Protein AF-A0A429FYH5-F1 (afdb_monomer_lite)

pLDDT: mean 71.78, std 7.68, range [44.19, 84.88]

Radius of gyration: 27.37 Å; chains: 1; bounding box: 77×32×62 Å

Structure (mmCIF, N/CA/C/O backbone):
data_AF-A0A429FYH5-F1
#
_entry.id   AF-A0A429FYH5-F1
#
loop_
_atom_site.group_PDB
_atom_site.id
_atom_site.type_symbol
_atom_site.label_atom_id
_atom_site.label_alt_id
_atom_site.label_comp_id
_atom_site.label_asym_id
_atom_site.label_entity_id
_atom_site.label_seq_id
_atom_site.pdbx_PDB_ins_code
_atom_site.Cartn_x
_atom_site.Cartn_y
_atom_site.Cartn_z
_atom_site.occupancy
_atom_site.B_iso_or_equiv
_atom_site.auth_seq_id
_atom_site.auth_comp_id
_atom_site.auth_asym_id
_atom_site.auth_atom_id
_atom_site.pdbx_PDB_model_num
ATOM 1 N N . MET A 1 1 ? 25.237 17.404 -12.502 1.00 60.22 1 MET A N 1
ATOM 2 C CA . MET A 1 1 ? 25.295 16.798 -13.851 1.00 60.22 1 MET A CA 1
ATOM 3 C C . MET A 1 1 ? 24.235 15.715 -14.026 1.00 60.22 1 MET A C 1
ATOM 5 O O . MET A 1 1 ? 23.402 15.872 -14.902 1.00 60.22 1 MET A O 1
ATOM 9 N N . ALA A 1 2 ? 24.195 14.689 -13.166 1.00 62.84 2 ALA A N 1
ATOM 10 C CA . ALA A 1 2 ? 23.135 13.671 -13.170 1.00 62.84 2 ALA A CA 1
ATOM 11 C C . ALA A 1 2 ? 21.724 14.276 -13.028 1.00 62.84 2 ALA A C 1
ATOM 13 O O . ALA A 1 2 ? 20.908 14.186 -13.938 1.00 62.84 2 ALA A O 1
ATOM 14 N N . ARG A 1 3 ? 21.507 15.029 -11.942 1.00 63.91 3 ARG A N 1
ATOM 15 C CA . ARG A 1 3 ? 20.245 15.723 -11.637 1.00 63.91 3 ARG A CA 1
ATOM 16 C C . ARG A 1 3 ? 19.753 16.654 -12.756 1.00 63.91 3 ARG A C 1
ATOM 18 O O . ARG A 1 3 ? 18.582 16.655 -13.098 1.00 63.91 3 ARG A O 1
ATOM 25 N N . SER A 1 4 ? 20.668 17.388 -13.390 1.00 73.00 4 SER A N 1
ATOM 26 C CA . SER A 1 4 ? 20.359 18.315 -14.490 1.00 73.00 4 SER A CA 1
ATOM 27 C C . SER A 1 4 ? 20.004 17.635 -15.819 1.00 73.00 4 SER A C 1
ATOM 29 O O . SER A 1 4 ? 19.518 18.311 -16.724 1.00 73.00 4 SER A O 1
ATOM 31 N N . ILE A 1 5 ? 20.315 16.342 -15.963 1.00 67.31 5 ILE A N 1
ATOM 32 C CA . ILE A 1 5 ? 19.931 15.516 -17.116 1.00 67.31 5 ILE A CA 1
ATOM 33 C C . ILE A 1 5 ? 18.565 14.881 -16.837 1.00 67.31 5 ILE A C 1
ATOM 35 O O . ILE A 1 5 ? 17.675 14.962 -17.674 1.00 67.31 5 ILE A O 1
ATOM 39 N N . THR A 1 6 ? 18.367 14.337 -15.634 1.00 60.84 6 THR A N 1
ATOM 40 C CA . THR A 1 6 ? 17.122 13.661 -15.244 1.00 60.84 6 THR A CA 1
ATOM 41 C C . THR A 1 6 ? 15.940 14.615 -15.031 1.00 60.84 6 THR A C 1
ATOM 43 O O . THR A 1 6 ? 14.817 14.231 -15.310 1.00 60.84 6 THR A O 1
ATOM 46 N N . GLU A 1 7 ? 16.154 15.862 -14.587 1.00 74.69 7 GLU A N 1
ATOM 47 C CA . GLU A 1 7 ? 15.071 16.850 -14.369 1.00 74.69 7 GLU A CA 1
ATOM 48 C C . GLU A 1 7 ? 14.484 17.444 -15.664 1.00 74.69 7 GLU A C 1
ATOM 50 O O . GLU A 1 7 ? 13.434 18.080 -15.628 1.00 74.69 7 GLU A O 1
ATOM 55 N N . LYS A 1 8 ? 15.162 17.284 -16.808 1.00 75.75 8 LYS A N 1
ATOM 56 C CA . LYS A 1 8 ? 14.713 17.832 -18.103 1.00 75.75 8 LYS A CA 1
ATOM 57 C C . LYS A 1 8 ? 13.866 16.862 -18.919 1.00 75.75 8 LYS A C 1
ATOM 59 O O . LYS A 1 8 ? 13.333 17.266 -19.949 1.00 75.75 8 LYS A O 1
ATOM 64 N N . LEU A 1 9 ? 13.804 15.610 -18.488 1.00 67.62 9 LEU A N 1
ATOM 65 C CA . LEU A 1 9 ? 13.146 14.522 -19.192 1.00 67.62 9 LEU A CA 1
ATOM 66 C C . LEU A 1 9 ? 11.888 14.130 -18.429 1.00 67.62 9 LEU A C 1
ATOM 68 O O . LEU A 1 9 ? 11.844 14.197 -17.197 1.00 67.62 9 LEU A O 1
ATOM 72 N N . LEU A 1 10 ? 10.848 13.756 -19.167 1.00 74.31 10 LEU A N 1
ATOM 73 C CA . LEU A 1 10 ? 9.615 13.284 -18.552 1.00 74.31 10 LEU A CA 1
ATOM 74 C C . LEU A 1 10 ? 9.883 11.955 -17.826 1.00 74.31 10 LEU A C 1
ATOM 76 O O . LEU A 1 10 ? 10.758 11.191 -18.240 1.00 74.31 10 LEU A O 1
ATOM 80 N N . PRO A 1 11 ? 9.102 11.610 -16.785 1.00 65.88 11 PRO A N 1
ATOM 81 C CA . PRO A 1 11 ? 9.220 10.316 -16.110 1.00 65.88 11 PRO A CA 1
ATOM 82 C C . PRO A 1 11 ? 9.064 9.109 -17.044 1.00 65.88 11 PRO A C 1
ATOM 84 O O . PRO A 1 11 ? 9.437 8.003 -16.683 1.00 65.88 11 PRO A O 1
ATOM 87 N N . GLU A 1 12 ? 8.505 9.302 -18.237 1.00 68.81 12 GLU A N 1
ATOM 88 C CA . GLU A 1 12 ? 8.323 8.268 -19.258 1.00 68.81 12 GLU A CA 1
ATOM 89 C C . GLU A 1 12 ? 9.596 8.028 -20.097 1.00 68.81 12 GLU A C 1
ATOM 91 O O . GLU A 1 12 ? 9.740 6.985 -20.732 1.00 68.81 12 GLU A O 1
ATOM 96 N N . GLU A 1 13 ? 10.563 8.947 -20.048 1.00 73.88 13 GLU A N 1
ATOM 97 C CA . GLU A 1 13 ? 11.793 8.955 -20.851 1.00 73.88 13 GLU A CA 1
ATOM 98 C C . GLU A 1 13 ? 13.002 8.410 -20.066 1.00 73.88 13 GLU A C 1
ATOM 100 O O . GLU A 1 13 ? 14.152 8.727 -20.368 1.00 73.88 13 GLU A O 1
ATOM 105 N N . VAL A 1 14 ? 12.767 7.560 -19.053 1.00 73.50 14 VAL A N 1
ATOM 106 C CA . VAL A 1 14 ? 13.815 7.025 -18.153 1.00 73.50 14 VAL A CA 1
ATOM 107 C C . VAL A 1 14 ? 14.971 6.397 -18.921 1.00 73.50 14 VAL A C 1
ATOM 109 O O . VAL A 1 14 ? 16.127 6.644 -18.600 1.00 73.50 14 VAL A O 1
ATOM 112 N N . PHE A 1 15 ? 14.681 5.630 -19.971 1.00 70.38 15 PHE A N 1
ATOM 113 C CA . PHE A 1 15 ? 15.717 4.997 -20.786 1.00 70.38 15 PHE A CA 1
ATOM 114 C C . PHE A 1 15 ? 16.587 6.024 -21.525 1.00 70.38 15 PHE A C 1
ATOM 116 O O . PHE A 1 15 ? 17.793 5.837 -21.681 1.00 70.38 15 PHE A O 1
ATOM 123 N N . GLU A 1 16 ? 15.999 7.138 -21.959 1.00 73.62 16 GLU A N 1
ATOM 124 C CA . GLU A 1 16 ? 16.740 8.232 -22.578 1.00 73.62 16 GLU A CA 1
ATOM 125 C C . GLU A 1 16 ? 17.558 9.004 -21.536 1.00 73.62 16 GLU A C 1
ATOM 127 O O . GLU A 1 16 ? 18.720 9.334 -21.790 1.00 73.62 16 GLU A O 1
ATOM 132 N N . ALA A 1 17 ? 17.009 9.200 -20.334 1.00 74.12 17 ALA A N 1
ATOM 133 C CA . ALA A 1 17 ? 17.724 9.784 -19.206 1.00 74.12 17 ALA A CA 1
ATOM 134 C C . ALA A 1 17 ? 18.934 8.929 -18.810 1.00 74.12 17 ALA A C 1
ATOM 136 O O . ALA A 1 17 ? 20.041 9.454 -18.694 1.00 74.12 17 ALA A O 1
ATOM 137 N N . GLU A 1 18 ? 18.753 7.612 -18.687 1.00 73.94 18 GLU A N 1
ATOM 138 C CA . GLU A 1 18 ? 19.819 6.645 -18.425 1.00 73.94 18 GLU A CA 1
ATOM 139 C C . GLU A 1 18 ? 20.880 6.687 -19.522 1.00 73.94 18 GLU A C 1
ATOM 141 O O . GLU A 1 18 ? 22.058 6.829 -19.215 1.00 73.94 18 GLU A O 1
ATOM 146 N N . GLN A 1 19 ? 20.502 6.673 -20.803 1.00 76.25 19 GLN A N 1
ATOM 147 C CA . GLN A 1 19 ? 21.478 6.765 -21.890 1.00 76.25 19 GLN A CA 1
ATOM 148 C C . GLN A 1 19 ? 22.258 8.079 -21.891 1.00 76.25 19 GLN A C 1
ATOM 150 O O . GLN A 1 19 ? 23.461 8.079 -22.161 1.00 76.25 19 GLN A O 1
ATOM 155 N N . GLN A 1 20 ? 21.600 9.208 -21.626 1.00 77.00 20 GLN A N 1
ATOM 156 C CA . GLN A 1 20 ? 22.275 10.500 -21.533 1.00 77.00 20 GLN A CA 1
ATOM 157 C C . GLN A 1 20 ? 23.218 10.547 -20.327 1.00 77.00 20 GLN A C 1
ATOM 159 O O . GLN A 1 20 ? 24.315 11.096 -20.438 1.00 77.00 20 GLN A O 1
ATOM 164 N N . LEU A 1 21 ? 22.843 9.921 -19.211 1.00 75.62 21 LEU A N 1
ATOM 165 C CA . LEU A 1 21 ? 23.643 9.832 -17.993 1.00 75.62 21 LEU A CA 1
ATOM 166 C C . LEU A 1 21 ? 24.844 8.892 -18.158 1.00 75.62 21 LEU A C 1
ATOM 168 O O . LEU A 1 21 ? 25.973 9.281 -17.870 1.00 75.62 21 LEU A O 1
ATOM 172 N N . THR A 1 22 ? 24.629 7.690 -18.696 1.00 77.06 22 THR A N 1
ATOM 173 C CA . THR A 1 22 ? 25.678 6.730 -19.057 1.00 77.06 22 THR A CA 1
ATOM 174 C C . THR A 1 22 ? 26.630 7.342 -20.063 1.00 77.06 22 THR A C 1
ATOM 176 O O . THR A 1 22 ? 27.841 7.243 -19.893 1.00 77.06 22 THR A O 1
ATOM 179 N N . MET A 1 23 ? 26.108 8.040 -21.077 1.00 77.88 23 MET A N 1
ATOM 180 C CA . MET A 1 23 ? 26.961 8.759 -22.003 1.00 77.88 23 MET A CA 1
ATOM 181 C C . MET A 1 23 ? 27.733 9.828 -21.257 1.00 77.88 23 MET A C 1
ATOM 183 O O . MET A 1 23 ? 28.930 9.842 -21.457 1.00 77.88 23 MET A O 1
ATOM 187 N N . ALA A 1 24 ? 27.118 10.672 -20.413 1.00 76.31 24 ALA A N 1
ATOM 188 C CA . ALA A 1 24 ? 27.762 11.747 -19.641 1.00 76.31 24 ALA A CA 1
ATOM 189 C C . ALA A 1 24 ? 28.907 11.251 -18.735 1.00 76.31 24 ALA A C 1
ATOM 191 O O . ALA A 1 24 ? 29.927 11.936 -18.627 1.00 76.31 24 ALA A O 1
ATOM 192 N N . LEU A 1 25 ? 28.756 10.057 -18.161 1.00 77.31 25 LEU A N 1
ATOM 193 C CA . LEU A 1 25 ? 29.706 9.425 -17.244 1.00 77.31 25 LEU A CA 1
ATOM 194 C C . LEU A 1 25 ? 30.723 8.500 -17.932 1.00 77.31 25 LEU A C 1
ATOM 196 O O . LEU A 1 25 ? 31.692 8.098 -17.295 1.00 77.31 25 LEU A O 1
ATOM 200 N N . ALA A 1 2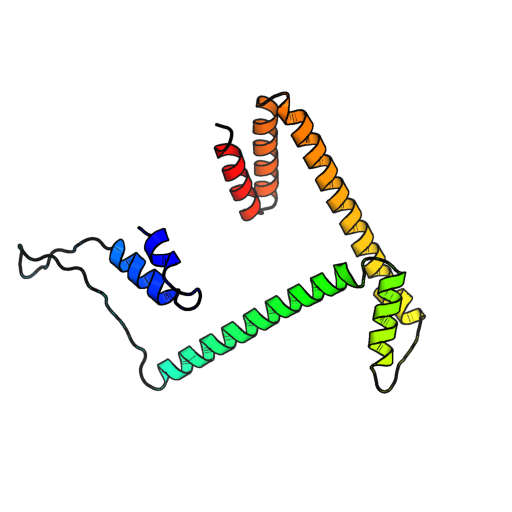6 ? 30.533 8.160 -19.210 1.00 78.88 26 ALA A N 1
ATOM 201 C CA . ALA A 1 26 ? 31.430 7.260 -19.928 1.00 78.88 26 ALA A CA 1
ATOM 202 C C . ALA A 1 26 ? 32.838 7.856 -20.112 1.00 78.88 26 ALA A C 1
ATOM 204 O O . ALA A 1 26 ? 33.003 8.989 -20.583 1.00 78.88 26 ALA A O 1
ATOM 205 N N . THR A 1 27 ? 33.855 7.056 -19.793 1.00 80.94 27 THR A N 1
ATOM 206 C CA . THR A 1 27 ? 35.269 7.381 -20.013 1.00 80.94 27 THR A CA 1
ATOM 207 C C . THR A 1 27 ? 35.611 7.316 -21.501 1.00 80.94 27 THR A C 1
ATOM 209 O O . THR A 1 27 ? 35.114 6.453 -22.226 1.00 80.94 27 THR A O 1
ATOM 212 N N . TRP A 1 28 ? 36.464 8.230 -21.962 1.00 83.88 28 TRP A N 1
ATOM 213 C CA . TRP A 1 28 ? 37.041 8.176 -23.304 1.00 83.88 28 TRP A CA 1
ATOM 214 C C . TRP A 1 28 ? 37.896 6.919 -23.461 1.00 83.88 28 TRP A C 1
ATOM 216 O O . TRP A 1 28 ? 38.655 6.571 -22.557 1.00 83.88 28 TRP A O 1
ATOM 226 N N . MET A 1 29 ? 37.741 6.217 -24.585 1.00 79.50 29 MET A N 1
ATOM 227 C CA . MET A 1 29 ? 38.513 5.009 -24.865 1.00 79.50 29 MET A CA 1
ATOM 228 C C . MET A 1 29 ? 39.496 5.250 -26.015 1.00 79.50 29 MET A C 1
ATOM 230 O O . MET A 1 29 ? 39.100 5.814 -27.038 1.00 79.50 29 MET A O 1
ATOM 234 N N . PRO A 1 30 ? 40.760 4.814 -25.886 1.00 79.75 30 PRO A N 1
ATOM 235 C CA . PRO A 1 30 ? 41.742 4.930 -26.955 1.00 79.75 30 PRO A CA 1
ATOM 236 C C . PRO A 1 30 ? 41.425 3.959 -28.095 1.00 79.75 30 PRO A C 1
ATOM 238 O O . PRO A 1 30 ? 40.939 2.844 -27.878 1.00 79.75 30 PRO A O 1
ATOM 241 N N . THR A 1 31 ? 41.727 4.366 -29.326 1.00 78.25 31 THR A N 1
ATOM 242 C CA . THR A 1 31 ? 41.512 3.520 -30.504 1.00 78.25 31 THR A CA 1
ATOM 243 C C . THR A 1 31 ? 42.753 2.660 -30.771 1.00 78.25 31 THR A C 1
ATOM 245 O O . THR A 1 31 ? 43.853 3.201 -30.862 1.00 78.25 31 THR A O 1
ATOM 248 N N . PRO A 1 32 ? 42.631 1.336 -30.986 1.00 73.94 32 PRO A N 1
ATOM 249 C CA . PRO A 1 32 ? 43.794 0.476 -31.235 1.00 73.94 32 PRO A CA 1
ATOM 250 C C . PRO A 1 32 ? 44.514 0.772 -32.564 1.00 73.94 32 PRO A C 1
ATOM 252 O O . PRO A 1 32 ? 45.659 0.374 -32.745 1.00 73.94 32 PRO A O 1
ATOM 255 N N . THR A 1 33 ? 43.852 1.456 -33.501 1.00 81.06 33 THR A N 1
ATOM 256 C CA . THR A 1 33 ? 44.381 1.752 -34.844 1.00 81.06 33 THR A CA 1
ATOM 257 C C . THR A 1 33 ? 45.024 3.139 -34.953 1.00 81.06 33 THR A C 1
ATOM 259 O O . THR A 1 33 ? 45.877 3.340 -35.812 1.00 81.06 33 THR A O 1
ATOM 262 N N . TYR A 1 34 ? 44.653 4.088 -34.088 1.00 75.25 34 TYR A N 1
ATOM 263 C CA . TYR A 1 34 ? 45.153 5.465 -34.114 1.00 75.25 34 TYR A CA 1
ATOM 264 C C . TYR A 1 34 ? 45.410 5.934 -32.680 1.00 75.25 34 TYR A C 1
ATOM 266 O O . TYR A 1 34 ? 44.464 6.106 -31.915 1.00 75.25 34 TYR A O 1
ATOM 274 N N . SER A 1 35 ? 46.684 6.139 -32.327 1.00 73.00 35 SER A N 1
ATOM 275 C CA . SER A 1 35 ? 47.117 6.492 -30.963 1.00 73.00 35 SER A CA 1
ATOM 276 C C . SER A 1 35 ? 46.622 7.855 -30.488 1.00 73.00 35 SER A C 1
ATOM 278 O O . SER A 1 35 ? 46.499 8.071 -29.288 1.00 73.00 35 SER A O 1
ATOM 280 N N . ASP A 1 36 ? 46.323 8.753 -31.425 1.00 82.44 36 ASP A N 1
ATOM 281 C CA . ASP A 1 36 ? 45.995 10.152 -31.137 1.00 82.44 36 ASP A CA 1
ATOM 282 C C . ASP A 1 36 ? 44.478 10.406 -31.185 1.00 82.44 36 ASP A C 1
ATOM 284 O O . ASP A 1 36 ? 44.027 11.551 -31.148 1.00 82.44 36 ASP A O 1
ATOM 288 N N . VAL A 1 37 ? 43.676 9.341 -31.307 1.00 79.44 37 VAL A N 1
ATOM 289 C CA . VAL A 1 37 ? 42.217 9.415 -31.404 1.00 79.44 37 VAL A CA 1
ATOM 290 C C . VAL A 1 37 ? 41.588 8.598 -30.285 1.00 79.44 37 VAL A C 1
ATOM 292 O O . VAL A 1 37 ? 41.718 7.372 -30.225 1.00 79.44 37 VAL A O 1
ATOM 295 N N . GLU A 1 38 ? 40.836 9.285 -29.436 1.00 81.81 38 GLU A N 1
ATOM 296 C CA . GLU A 1 38 ? 39.946 8.672 -28.459 1.00 81.81 38 GLU A CA 1
ATOM 297 C C . GLU A 1 38 ? 38.502 8.770 -28.942 1.00 81.81 38 GLU A C 1
ATOM 299 O O . GLU A 1 38 ? 38.107 9.727 -29.614 1.00 81.81 38 GLU A O 1
ATOM 304 N N . PHE A 1 39 ? 37.693 7.778 -28.587 1.00 77.00 39 PHE A N 1
ATOM 305 C CA . PHE A 1 39 ? 36.283 7.756 -28.930 1.00 77.00 39 PHE A CA 1
ATOM 306 C C . PHE A 1 39 ? 35.410 7.590 -27.692 1.00 77.00 39 PHE A C 1
ATOM 308 O O . PHE A 1 39 ? 35.748 6.930 -26.708 1.00 77.00 39 PHE A O 1
ATOM 315 N N . ARG A 1 40 ? 34.233 8.197 -27.787 1.00 81.38 40 ARG A N 1
ATOM 316 C CA . ARG A 1 40 ? 33.110 8.033 -26.874 1.00 81.38 40 ARG A CA 1
ATOM 317 C C . ARG A 1 40 ? 31.859 8.003 -27.726 1.00 81.38 40 ARG A C 1
ATOM 319 O O . ARG A 1 40 ? 31.610 8.922 -28.502 1.00 81.38 40 ARG A O 1
ATOM 326 N N . GLY A 1 41 ? 31.113 6.913 -27.634 1.00 69.12 41 GLY A N 1
ATOM 327 C CA . GLY A 1 41 ? 30.015 6.646 -28.551 1.00 69.12 41 GLY A CA 1
ATOM 328 C C . GLY A 1 41 ? 28.838 5.990 -27.856 1.00 69.12 41 GLY A C 1
ATOM 329 O O . GLY A 1 41 ? 28.989 5.308 -26.845 1.00 69.12 41 GLY A O 1
ATOM 330 N N . ARG A 1 42 ? 27.655 6.204 -28.428 1.00 68.88 42 ARG A N 1
ATOM 331 C CA . ARG A 1 42 ? 26.428 5.506 -28.058 1.00 68.88 42 ARG A CA 1
ATOM 332 C C . ARG A 1 42 ? 26.254 4.326 -29.005 1.00 68.88 42 ARG A C 1
ATOM 334 O O . ARG A 1 42 ? 26.175 4.530 -30.213 1.00 68.88 42 ARG A O 1
ATOM 341 N N . MET A 1 43 ? 26.164 3.116 -28.461 1.00 65.38 43 MET A N 1
ATOM 342 C CA . MET A 1 43 ? 25.765 1.941 -29.231 1.00 65.38 43 MET A CA 1
ATOM 343 C C . MET A 1 43 ? 24.279 1.690 -28.987 1.00 65.38 43 MET A C 1
ATOM 345 O O . MET A 1 43 ? 23.878 1.419 -27.858 1.00 65.38 43 MET A O 1
ATOM 349 N N . SER A 1 44 ? 23.460 1.813 -30.029 1.00 63.31 44 SER A N 1
ATOM 350 C CA . SER A 1 44 ? 22.052 1.428 -29.979 1.00 63.31 44 SER A CA 1
ATOM 351 C C . SER A 1 44 ? 21.879 0.069 -30.648 1.00 63.31 44 SER A C 1
ATOM 353 O O . SER A 1 44 ? 22.262 -0.133 -31.798 1.00 63.31 44 SER A O 1
ATOM 355 N N . VAL A 1 45 ? 21.300 -0.875 -29.912 1.00 68.44 45 VAL A N 1
ATOM 356 C CA . VAL A 1 45 ? 20.850 -2.156 -30.458 1.00 68.44 45 VAL A CA 1
ATOM 357 C C . VAL A 1 45 ? 19.336 -2.079 -30.553 1.00 68.44 45 VAL A C 1
ATOM 359 O O . VAL A 1 45 ? 18.665 -1.860 -29.547 1.00 68.44 45 VAL A O 1
ATOM 362 N N . SER A 1 46 ? 18.798 -2.221 -31.761 1.00 74.12 46 SER A N 1
ATOM 363 C CA . SER A 1 46 ? 17.359 -2.299 -31.984 1.00 74.12 46 SER A CA 1
ATOM 364 C C . SER A 1 46 ? 16.938 -3.748 -32.201 1.00 74.12 46 SER A C 1
ATOM 366 O O . SER A 1 46 ? 17.595 -4.516 -32.905 1.00 74.12 46 SER A O 1
ATOM 368 N N . LEU A 1 47 ? 15.817 -4.126 -31.591 1.00 77.00 47 LEU A N 1
ATOM 369 C CA . LEU A 1 47 ? 15.120 -5.356 -31.947 1.00 77.00 47 LEU A CA 1
ATOM 370 C C . LEU A 1 47 ? 14.389 -5.122 -33.271 1.00 77.00 47 LEU A C 1
ATOM 372 O O . LEU A 1 47 ? 13.833 -4.046 -33.494 1.00 77.00 47 LEU A O 1
ATOM 376 N N . THR A 1 48 ? 14.382 -6.119 -34.155 1.00 84.88 48 THR A N 1
ATOM 377 C CA . THR A 1 48 ? 13.708 -6.017 -35.456 1.00 84.88 48 THR A CA 1
ATOM 378 C C . THR A 1 48 ? 12.550 -7.005 -35.552 1.00 84.88 48 THR A C 1
ATOM 380 O O . THR A 1 48 ? 12.584 -8.091 -34.972 1.00 84.88 48 THR A O 1
ATOM 383 N N . GLY A 1 49 ? 11.498 -6.604 -36.273 1.00 83.19 49 GLY A N 1
ATOM 384 C CA . GLY A 1 49 ? 10.356 -7.446 -36.632 1.00 83.19 49 GLY A CA 1
ATOM 385 C C . GLY A 1 49 ? 9.722 -8.193 -35.444 1.00 83.19 49 GLY A C 1
ATOM 386 O O . GLY A 1 49 ? 9.150 -7.552 -34.562 1.00 83.19 49 GLY A O 1
ATOM 387 N N . PRO A 1 50 ? 9.769 -9.539 -35.416 1.00 82.69 50 PRO A N 1
ATOM 388 C CA . PRO A 1 50 ? 9.052 -10.347 -34.428 1.00 82.69 50 PRO A CA 1
ATOM 389 C C . PRO A 1 50 ? 9.565 -10.186 -32.989 1.00 82.69 50 PRO A C 1
ATOM 391 O O . PRO A 1 50 ? 8.774 -10.325 -32.053 1.00 82.69 50 PRO A O 1
ATOM 394 N N . ASP A 1 51 ? 10.847 -9.872 -32.792 1.00 77.69 51 ASP A N 1
ATOM 395 C CA . ASP A 1 51 ? 11.414 -9.703 -31.448 1.00 77.69 51 ASP A CA 1
ATOM 396 C C . ASP A 1 51 ? 11.016 -8.363 -30.822 1.00 77.69 51 ASP A C 1
ATOM 398 O O . ASP A 1 51 ? 10.798 -8.294 -29.611 1.00 77.69 51 ASP A O 1
ATOM 402 N N . LEU A 1 52 ? 10.828 -7.323 -31.645 1.00 80.44 52 LEU A N 1
ATOM 403 C CA . LEU A 1 52 ? 10.275 -6.044 -31.195 1.00 80.44 52 LEU A CA 1
ATOM 404 C C . LEU A 1 52 ? 8.847 -6.237 -30.669 1.00 80.44 52 LEU A C 1
ATOM 406 O O . LEU A 1 52 ? 8.569 -5.911 -29.519 1.00 80.44 52 LEU A O 1
ATOM 410 N N . VAL A 1 53 ? 7.987 -6.889 -31.458 1.00 84.19 53 VAL A N 1
ATOM 411 C CA . VAL A 1 53 ? 6.592 -7.176 -31.075 1.00 84.19 53 VAL A CA 1
ATOM 412 C C . VAL A 1 53 ? 6.519 -8.033 -29.806 1.00 84.19 53 VAL A C 1
ATOM 414 O O . VAL A 1 53 ? 5.650 -7.835 -28.956 1.00 84.19 53 VAL A O 1
ATOM 417 N N . ARG A 1 54 ? 7.429 -9.003 -29.642 1.00 78.00 54 ARG A N 1
ATOM 418 C CA . ARG A 1 54 ? 7.490 -9.833 -28.429 1.00 78.00 54 ARG A CA 1
ATOM 419 C C . ARG A 1 54 ? 7.906 -9.020 -27.202 1.00 78.00 54 ARG A C 1
ATOM 421 O O . ARG A 1 54 ? 7.319 -9.202 -26.138 1.00 78.00 54 ARG A O 1
ATOM 428 N N . SER A 1 55 ? 8.890 -8.135 -27.352 1.00 79.44 55 SER A N 1
ATOM 429 C CA . SER A 1 55 ? 9.356 -7.244 -26.285 1.00 79.44 55 SER A CA 1
ATOM 430 C C . SER A 1 55 ? 8.279 -6.243 -25.858 1.00 79.44 55 SER A C 1
ATOM 432 O O . SER A 1 55 ? 8.060 -6.042 -24.661 1.00 79.44 55 SER A O 1
ATOM 434 N N . GLU 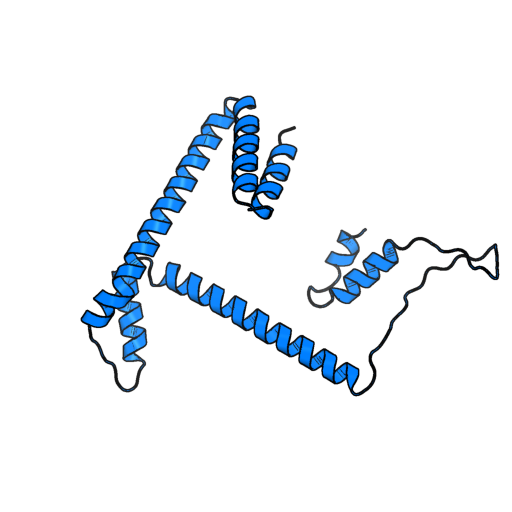A 1 56 ? 7.546 -5.675 -26.818 1.00 81.81 56 GLU A N 1
ATOM 435 C CA . GLU A 1 56 ? 6.419 -4.774 -26.559 1.00 81.81 56 GLU A CA 1
ATOM 436 C C . GLU A 1 56 ? 5.325 -5.482 -25.759 1.00 81.81 56 GLU A C 1
ATOM 438 O O . GLU A 1 56 ? 4.979 -5.024 -24.672 1.00 81.81 56 GLU A O 1
ATOM 443 N N . ARG A 1 57 ? 4.877 -6.661 -26.213 1.00 81.50 57 ARG A N 1
ATOM 444 C CA . ARG A 1 57 ? 3.876 -7.471 -25.494 1.00 81.50 57 ARG A CA 1
ATOM 445 C C . ARG A 1 57 ? 4.322 -7.852 -24.088 1.00 81.50 57 ARG A C 1
ATOM 447 O O . ARG A 1 57 ? 3.521 -7.823 -23.159 1.00 81.50 57 ARG A O 1
ATOM 454 N N . PHE A 1 58 ? 5.591 -8.213 -23.915 1.00 73.81 58 PHE A N 1
ATOM 455 C CA . PHE A 1 58 ? 6.137 -8.518 -22.594 1.00 73.81 58 PHE A CA 1
ATOM 456 C C . PHE A 1 58 ? 6.131 -7.281 -21.685 1.00 73.81 58 PHE A C 1
ATOM 458 O O . PHE A 1 58 ? 5.744 -7.357 -20.520 1.00 73.81 58 PHE A O 1
ATOM 465 N N . SER A 1 59 ? 6.513 -6.125 -22.226 1.00 69.38 59 SER A N 1
ATOM 466 C CA . SER A 1 59 ? 6.530 -4.857 -21.496 1.00 69.38 59 SER A CA 1
ATOM 467 C C . SER A 1 59 ? 5.124 -4.372 -21.143 1.00 69.38 59 SER A C 1
ATOM 469 O O . SER A 1 59 ? 4.919 -3.819 -20.065 1.00 69.38 59 SER A O 1
ATOM 471 N N . GLU A 1 60 ? 4.148 -4.570 -22.026 1.00 80.44 60 GLU A N 1
ATOM 472 C CA . GLU A 1 60 ? 2.728 -4.318 -21.766 1.00 80.44 60 GLU A CA 1
ATOM 473 C C . GLU A 1 60 ? 2.178 -5.255 -20.691 1.00 80.44 60 GLU A C 1
ATOM 475 O O . GLU A 1 60 ? 1.606 -4.775 -19.719 1.00 80.44 60 GLU A O 1
ATOM 480 N N . ALA A 1 61 ? 2.428 -6.563 -20.792 1.00 73.94 61 ALA A N 1
ATOM 481 C CA . ALA A 1 61 ? 1.996 -7.534 -19.786 1.00 73.94 61 ALA A CA 1
ATOM 482 C C . ALA A 1 61 ? 2.590 -7.228 -18.403 1.00 73.94 61 ALA A C 1
ATOM 484 O O . ALA A 1 61 ? 1.893 -7.276 -17.392 1.00 73.94 61 ALA A O 1
ATOM 485 N N . ARG A 1 62 ? 3.868 -6.836 -18.346 1.00 67.94 62 ARG A N 1
ATOM 486 C CA . ARG A 1 62 ? 4.516 -6.424 -17.094 1.00 67.94 62 ARG A CA 1
ATOM 487 C C . ARG A 1 62 ? 3.929 -5.126 -16.537 1.00 67.94 62 ARG A C 1
ATOM 489 O O . ARG A 1 62 ? 3.824 -4.982 -15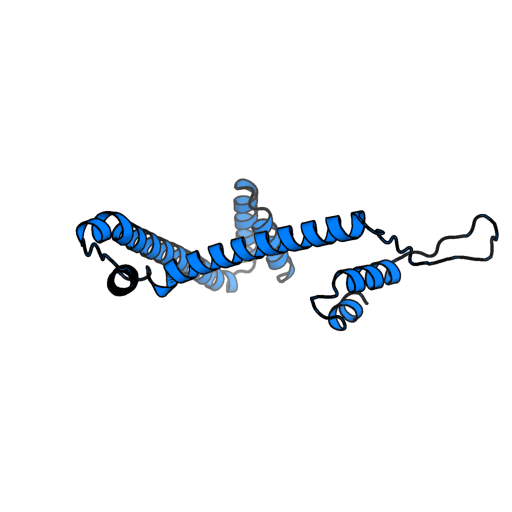.321 1.00 67.94 62 ARG A O 1
ATOM 496 N N . ARG A 1 63 ? 3.569 -4.172 -17.403 1.00 73.31 63 ARG A N 1
ATOM 497 C CA . ARG A 1 63 ? 2.888 -2.931 -17.002 1.00 73.31 63 ARG A CA 1
ATOM 498 C C . ARG A 1 63 ? 1.494 -3.221 -16.454 1.00 73.31 63 ARG A C 1
ATOM 500 O O . ARG A 1 63 ? 1.186 -2.723 -15.379 1.00 73.31 63 ARG A O 1
ATOM 507 N N . ALA A 1 64 ? 0.717 -4.061 -17.133 1.00 74.75 64 ALA A N 1
ATOM 508 C CA . ALA A 1 64 ? -0.601 -4.492 -16.680 1.00 74.75 64 ALA A CA 1
ATOM 509 C C . ALA A 1 64 ? -0.521 -5.190 -15.316 1.00 74.75 64 ALA A C 1
ATOM 511 O O . ALA A 1 64 ? -1.203 -4.773 -14.390 1.00 74.75 64 ALA A O 1
ATOM 512 N N . GLY A 1 65 ? 0.397 -6.149 -15.149 1.00 68.12 65 GLY A N 1
ATOM 513 C CA . GLY A 1 65 ? 0.581 -6.839 -13.870 1.00 68.12 65 GLY A CA 1
ATOM 514 C C . GLY A 1 65 ? 0.975 -5.899 -12.725 1.00 68.12 65 GLY A C 1
ATOM 515 O O . GLY A 1 65 ? 0.409 -5.988 -11.644 1.00 68.12 65 GLY A O 1
ATOM 516 N N . ARG A 1 66 ? 1.892 -4.945 -12.958 1.00 63.16 66 ARG A N 1
ATOM 517 C CA . ARG A 1 66 ? 2.234 -3.936 -11.935 1.00 63.16 66 ARG A CA 1
ATOM 518 C C . ARG A 1 66 ? 1.060 -3.023 -11.600 1.00 63.16 66 ARG A C 1
ATOM 520 O O . ARG A 1 66 ? 0.869 -2.708 -10.433 1.00 63.16 66 ARG A O 1
ATOM 527 N N . LEU A 1 67 ? 0.297 -2.597 -12.605 1.00 74.31 67 LEU A N 1
ATOM 528 C CA . LEU A 1 67 ? -0.885 -1.769 -12.392 1.00 74.31 67 LEU A CA 1
ATOM 529 C C . LEU A 1 67 ? -1.935 -2.518 -11.566 1.00 74.31 67 LEU A C 1
ATOM 531 O O . LEU A 1 67 ? -2.477 -1.946 -10.632 1.00 74.31 67 LEU A O 1
ATOM 535 N N . GLU A 1 68 ? -2.183 -3.794 -11.862 1.00 69.69 68 GLU A N 1
ATOM 536 C CA . GLU A 1 68 ? -3.094 -4.638 -11.082 1.00 69.69 68 GLU A CA 1
ATOM 537 C C . GLU A 1 68 ? -2.642 -4.773 -9.626 1.00 69.69 68 GLU A C 1
ATOM 539 O O . GLU A 1 68 ? -3.470 -4.649 -8.728 1.00 69.69 68 GLU A O 1
ATOM 544 N N . THR A 1 69 ? -1.343 -4.973 -9.378 1.00 64.00 69 THR A N 1
ATOM 545 C CA . THR A 1 69 ? -0.799 -5.018 -8.012 1.00 64.00 69 THR A CA 1
ATOM 546 C C . THR A 1 69 ? -1.017 -3.698 -7.277 1.00 64.00 69 THR A C 1
ATOM 548 O O . THR A 1 69 ? -1.572 -3.712 -6.185 1.00 64.00 69 THR A O 1
ATOM 551 N N . VAL A 1 70 ? -0.663 -2.564 -7.891 1.00 67.94 70 VAL A N 1
ATOM 552 C CA . VAL A 1 70 ? -0.834 -1.237 -7.274 1.00 67.94 70 VAL A CA 1
ATOM 553 C C . VAL A 1 70 ? -2.309 -0.938 -7.003 1.00 67.94 70 VAL A C 1
ATOM 555 O O . VAL A 1 70 ? -2.649 -0.460 -5.929 1.00 67.94 70 VAL A O 1
ATOM 558 N N . LEU A 1 71 ? -3.202 -1.258 -7.943 1.00 67.06 71 LEU A N 1
ATOM 559 C CA . LEU A 1 71 ? -4.643 -1.080 -7.753 1.00 67.06 71 LEU A CA 1
ATOM 560 C C . LEU A 1 71 ? -5.194 -1.986 -6.647 1.00 67.06 71 LEU A C 1
ATOM 562 O O . LEU A 1 71 ? -6.086 -1.572 -5.912 1.00 67.06 71 LEU A O 1
ATOM 566 N N . ALA A 1 72 ? -4.690 -3.216 -6.523 1.00 64.31 72 ALA A N 1
ATOM 567 C CA . ALA A 1 72 ? -5.091 -4.124 -5.455 1.00 64.31 72 ALA A CA 1
ATOM 568 C C . ALA A 1 72 ? -4.611 -3.629 -4.082 1.00 64.31 72 ALA A C 1
ATOM 570 O O . ALA A 1 72 ? -5.381 -3.668 -3.125 1.00 64.31 72 ALA A O 1
ATOM 571 N N . GLU A 1 73 ? -3.374 -3.139 -3.989 1.00 64.88 73 GLU A N 1
ATOM 572 C CA . GLU A 1 73 ? -2.823 -2.536 -2.772 1.00 64.88 73 GLU A CA 1
ATOM 573 C C . GLU A 1 73 ? -3.619 -1.292 -2.360 1.00 64.88 73 GLU A C 1
ATOM 575 O O . GLU A 1 73 ? -4.080 -1.209 -1.221 1.00 64.88 73 GLU A O 1
ATOM 580 N N . ASP A 1 74 ? -3.873 -0.381 -3.299 1.00 68.06 74 ASP A N 1
ATOM 581 C CA . ASP A 1 74 ? -4.650 0.841 -3.067 1.00 68.06 74 ASP A CA 1
ATOM 582 C C . ASP A 1 74 ? -6.097 0.528 -2.646 1.00 68.06 74 ASP A C 1
ATOM 584 O O . ASP A 1 74 ? -6.630 1.109 -1.699 1.00 68.06 74 ASP A O 1
ATOM 588 N N . ALA A 1 75 ? -6.719 -0.481 -3.266 1.00 68.06 75 ALA A N 1
ATOM 589 C CA . ALA A 1 75 ? -8.051 -0.942 -2.886 1.00 68.06 75 ALA A CA 1
ATOM 590 C C . ALA A 1 75 ? -8.094 -1.519 -1.462 1.00 68.06 75 ALA A C 1
ATOM 592 O O . ALA A 1 75 ? -9.079 -1.316 -0.749 1.00 68.06 75 ALA A O 1
ATOM 593 N N . VAL A 1 76 ? -7.048 -2.232 -1.029 1.00 71.69 76 VAL A N 1
ATOM 594 C CA . VAL A 1 76 ? -6.950 -2.764 0.340 1.00 71.69 76 VAL A CA 1
ATOM 595 C C . VAL A 1 76 ? -6.769 -1.634 1.349 1.00 71.69 76 VAL A C 1
ATOM 597 O O . VAL A 1 76 ? -7.450 -1.633 2.378 1.00 71.69 76 VAL A O 1
ATOM 600 N N . VAL A 1 77 ? -5.904 -0.661 1.049 1.00 70.31 77 VAL A N 1
ATOM 601 C CA . VAL A 1 77 ? -5.687 0.513 1.903 1.00 70.31 77 VAL A CA 1
ATOM 602 C C . VAL A 1 77 ? -6.979 1.313 2.039 1.00 70.31 77 VAL A C 1
ATOM 604 O O . VAL A 1 77 ? -7.461 1.469 3.162 1.00 70.31 77 VAL A O 1
ATOM 607 N N . SER A 1 78 ? -7.618 1.699 0.930 1.00 71.00 78 SER A N 1
ATOM 608 C CA . SER A 1 78 ? -8.887 2.439 0.962 1.00 71.00 78 SER A CA 1
ATOM 609 C C . SER A 1 78 ? -9.991 1.660 1.686 1.00 71.00 78 SER A C 1
ATOM 611 O O . SER A 1 78 ? -10.697 2.219 2.525 1.00 71.00 78 SER A O 1
ATOM 613 N N . LEU A 1 79 ? -10.109 0.343 1.472 1.00 72.81 79 LEU A N 1
ATOM 614 C CA . LEU A 1 79 ? -11.065 -0.478 2.219 1.00 72.81 79 LEU A CA 1
ATOM 615 C C . LEU A 1 79 ? -10.805 -0.416 3.731 1.00 72.81 79 LEU A C 1
ATOM 617 O O . LEU A 1 79 ? -11.744 -0.271 4.517 1.00 72.81 79 LEU A O 1
ATOM 621 N N . SER A 1 80 ? -9.544 -0.525 4.147 1.00 70.81 80 SER A N 1
ATOM 622 C CA . SER A 1 80 ? -9.174 -0.506 5.561 1.00 70.81 80 SER A CA 1
ATOM 623 C C . SER A 1 80 ? -9.414 0.862 6.215 1.00 70.81 80 SER A C 1
ATOM 625 O O . SER A 1 80 ? -10.047 0.934 7.270 1.00 70.81 80 SER A O 1
ATOM 627 N N . GLU A 1 81 ? -8.994 1.950 5.569 1.00 71.94 81 GLU A N 1
ATOM 628 C CA . GLU A 1 81 ? -9.020 3.301 6.133 1.00 71.94 81 GLU A CA 1
ATOM 629 C C . GLU A 1 81 ? -10.400 3.964 6.015 1.00 71.94 81 GLU A C 1
ATOM 631 O O . GLU A 1 81 ? -10.921 4.521 6.991 1.00 71.94 81 GLU A O 1
ATOM 636 N N . ASP A 1 82 ? -11.045 3.861 4.853 1.00 74.44 82 ASP A N 1
ATOM 637 C CA . ASP A 1 82 ? -12.289 4.580 4.574 1.00 74.44 82 ASP A CA 1
ATOM 638 C C . ASP A 1 82 ? -13.521 3.827 5.070 1.00 74.44 82 ASP A C 1
ATOM 640 O O . ASP A 1 82 ? -14.511 4.442 5.490 1.00 74.44 82 ASP A O 1
ATOM 644 N N . HIS A 1 83 ? -13.482 2.494 5.020 1.00 76.00 83 HIS A N 1
ATOM 645 C CA . HIS A 1 83 ? -14.663 1.661 5.228 1.00 76.00 83 HIS A CA 1
ATOM 646 C C . HIS A 1 83 ? -14.597 0.811 6.494 1.00 76.00 83 HIS A C 1
ATOM 648 O O . HIS A 1 83 ? -15.616 0.692 7.167 1.00 76.00 83 HIS A O 1
ATOM 654 N N . LEU A 1 84 ? -13.439 0.264 6.866 1.00 76.81 84 LEU A N 1
ATOM 655 C CA . LEU A 1 84 ? -13.304 -0.607 8.043 1.00 76.81 84 LEU A CA 1
ATOM 656 C C . LEU A 1 84 ? -12.802 0.109 9.308 1.00 76.81 84 LEU A C 1
ATOM 658 O O . LEU A 1 84 ? -12.608 -0.543 10.331 1.00 76.81 84 LEU A O 1
ATOM 662 N N . SER A 1 85 ? -12.640 1.433 9.270 1.00 73.88 85 SER A N 1
ATOM 663 C CA . SER A 1 85 ? -12.154 2.235 10.402 1.00 73.88 85 SER A CA 1
ATOM 664 C C . SER A 1 85 ? -13.120 2.336 11.587 1.00 73.88 85 SER A C 1
ATOM 666 O O . SER A 1 85 ? -12.681 2.564 12.711 1.00 73.88 85 SER A O 1
ATOM 668 N N . ASP A 1 86 ? -14.424 2.163 11.360 1.00 75.56 86 ASP A N 1
ATOM 669 C CA . ASP A 1 86 ? -15.450 2.085 12.404 1.00 75.56 86 ASP A CA 1
ATOM 670 C C . ASP A 1 86 ? -16.591 1.162 11.949 1.00 75.56 86 ASP A C 1
ATOM 672 O O . ASP A 1 86 ? -16.902 1.060 10.759 1.00 75.56 86 ASP A O 1
ATOM 676 N N . ILE A 1 87 ? -17.264 0.523 12.905 1.00 76.50 87 ILE A N 1
ATOM 677 C CA . ILE A 1 87 ? -18.373 -0.403 12.671 1.00 76.50 87 ILE A CA 1
ATOM 678 C C . ILE A 1 87 ? -19.528 0.260 11.907 1.00 76.50 87 ILE A C 1
ATOM 680 O O . ILE A 1 87 ? -20.180 -0.376 11.074 1.00 76.50 87 ILE A O 1
ATOM 684 N N . THR A 1 88 ? -19.750 1.557 12.129 1.00 76.25 88 THR A N 1
ATOM 685 C CA . THR A 1 88 ? -20.779 2.342 11.434 1.00 76.25 88 THR A CA 1
ATOM 686 C C . THR A 1 88 ? -20.449 2.509 9.951 1.00 76.25 88 THR A C 1
ATOM 688 O O . THR A 1 88 ? -21.318 2.382 9.091 1.00 76.25 88 THR A O 1
ATOM 691 N N . ARG A 1 89 ? -19.179 2.752 9.616 1.00 76.94 89 ARG A N 1
ATOM 692 C CA . ARG A 1 89 ? -18.737 2.885 8.219 1.00 76.94 89 ARG A CA 1
ATOM 693 C C . ARG A 1 89 ? -18.707 1.535 7.514 1.00 76.94 89 ARG A C 1
ATOM 695 O O . ARG A 1 89 ? -19.156 1.439 6.373 1.00 76.94 89 ARG A O 1
ATOM 702 N N . ALA A 1 90 ? -18.288 0.491 8.223 1.00 78.00 90 ALA A N 1
ATOM 703 C CA . ALA A 1 90 ? -18.212 -0.861 7.686 1.00 78.00 90 ALA A CA 1
ATOM 704 C C . ALA A 1 90 ? -19.598 -1.421 7.360 1.00 78.00 90 ALA A C 1
ATOM 706 O O . ALA A 1 90 ? -19.787 -2.044 6.317 1.00 78.00 90 ALA A O 1
ATOM 707 N N . SER A 1 91 ? -20.585 -1.164 8.223 1.00 75.19 91 SER A N 1
ATOM 708 C CA . SER A 1 91 ? -21.979 -1.563 7.993 1.00 75.19 91 SER A CA 1
ATOM 709 C C . SER A 1 91 ? -22.611 -0.818 6.814 1.00 75.19 91 SER A C 1
ATOM 711 O O . SER A 1 91 ? -23.272 -1.443 5.987 1.00 75.19 91 SER A O 1
ATOM 713 N N . LEU A 1 92 ? -22.357 0.487 6.665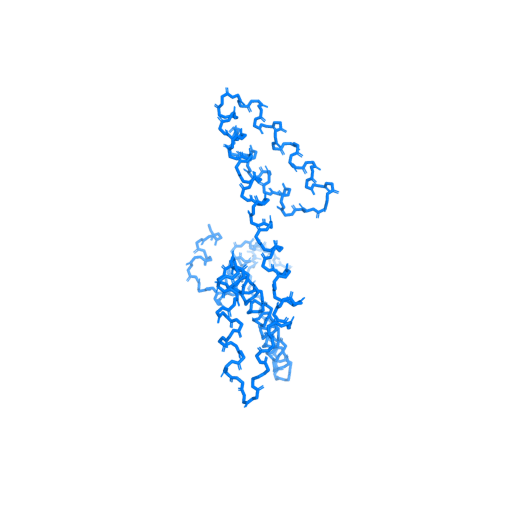 1.00 79.50 92 LEU A N 1
ATOM 714 C CA . LEU A 1 92 ? -22.822 1.264 5.508 1.00 79.50 92 LEU A CA 1
ATOM 715 C C . LEU A 1 92 ? -22.165 0.821 4.195 1.00 79.50 92 LEU A C 1
ATOM 717 O O . LEU A 1 92 ? -22.848 0.698 3.177 1.00 79.50 92 LEU A O 1
ATOM 721 N N . TRP A 1 93 ? -20.858 0.554 4.209 1.00 84.56 93 TRP A N 1
ATOM 722 C CA . TRP A 1 93 ? -20.150 0.006 3.054 1.00 84.56 93 TRP A CA 1
ATOM 723 C C . TRP A 1 93 ? -20.696 -1.374 2.670 1.00 84.56 93 TRP A C 1
ATOM 725 O O . TRP A 1 93 ? -21.025 -1.592 1.505 1.00 84.56 93 TRP A O 1
ATOM 735 N N . TRP A 1 94 ? -20.876 -2.269 3.644 1.00 80.94 94 TRP A N 1
ATOM 736 C CA . TRP A 1 94 ? -21.436 -3.604 3.430 1.00 80.94 94 TRP A CA 1
ATOM 737 C C . TRP A 1 94 ? -22.824 -3.544 2.790 1.00 80.94 94 TRP A C 1
ATOM 739 O O . TRP A 1 94 ? -23.066 -4.175 1.761 1.00 80.94 94 TRP A O 1
ATOM 749 N N . LEU A 1 95 ? -23.714 -2.714 3.343 1.00 79.62 95 LEU A N 1
ATOM 750 C CA . LEU A 1 95 ? -25.046 -2.492 2.785 1.00 79.62 95 LEU A CA 1
ATOM 751 C C . LEU A 1 95 ? -24.972 -1.967 1.349 1.00 79.62 95 LEU A C 1
ATOM 753 O O . LEU A 1 95 ? -25.678 -2.468 0.480 1.00 79.62 95 LEU A O 1
ATOM 757 N N . ARG A 1 96 ? -24.091 -1.002 1.065 1.00 79.69 96 ARG A N 1
ATOM 758 C CA . ARG A 1 96 ? -23.918 -0.448 -0.285 1.00 79.69 96 ARG A CA 1
ATOM 759 C C . ARG A 1 96 ? -23.438 -1.497 -1.292 1.00 79.69 96 ARG A C 1
ATOM 761 O O . ARG A 1 96 ? -23.915 -1.499 -2.426 1.00 79.69 96 ARG A O 1
ATOM 768 N N . GLN A 1 97 ? -22.524 -2.382 -0.893 1.00 75.69 97 GLN A N 1
ATOM 769 C CA . GLN A 1 97 ? -22.018 -3.452 -1.758 1.00 75.69 97 GLN A CA 1
ATOM 770 C C . GLN A 1 97 ? -23.101 -4.483 -2.083 1.00 75.69 97 GLN A C 1
ATOM 772 O O . GLN A 1 97 ? -23.256 -4.858 -3.242 1.00 75.69 97 GLN A O 1
ATOM 777 N N . TYR A 1 98 ? -23.886 -4.900 -1.088 1.00 75.56 98 TYR A N 1
ATOM 778 C CA . TYR A 1 98 ? -24.921 -5.916 -1.288 1.00 75.56 98 TYR A CA 1
ATOM 779 C C . TYR A 1 98 ? -26.161 -5.362 -1.987 1.00 75.56 98 TYR A C 1
ATOM 781 O O . TYR A 1 98 ? -26.677 -6.016 -2.882 1.00 75.56 98 TYR A O 1
ATOM 789 N N . LEU A 1 99 ? -26.586 -4.129 -1.693 1.00 71.12 99 LEU A N 1
ATOM 790 C CA . LEU A 1 99 ? -27.698 -3.477 -2.404 1.00 71.12 99 LEU A CA 1
ATOM 791 C C . LEU A 1 99 ? -27.411 -3.224 -3.893 1.00 71.12 99 LEU A C 1
ATOM 793 O O . LEU A 1 99 ? -28.339 -2.986 -4.660 1.00 71.12 99 LEU A O 1
ATOM 797 N N . SER A 1 100 ? -26.142 -3.272 -4.302 1.00 73.94 100 SER A N 1
ATOM 798 C CA . SER A 1 100 ? -25.739 -3.156 -5.707 1.00 73.94 100 SER A CA 1
ATOM 799 C C . SER A 1 100 ? -25.812 -4.493 -6.463 1.00 73.94 100 SER A C 1
ATOM 801 O O . SER A 1 100 ? -25.572 -4.517 -7.670 1.00 73.94 100 SER A O 1
ATOM 803 N N . GLN A 1 101 ? -26.132 -5.602 -5.782 1.00 76.00 101 GLN A N 1
ATOM 804 C CA . GLN A 1 101 ? -26.246 -6.932 -6.381 1.00 76.00 101 GLN A CA 1
ATOM 805 C C . GLN A 1 101 ? -27.700 -7.270 -6.755 1.00 76.00 101 GLN A C 1
ATOM 807 O O . GLN A 1 101 ? -28.629 -6.851 -6.065 1.00 76.00 101 GLN A O 1
ATOM 812 N N . PRO A 1 102 ? -27.915 -8.050 -7.832 1.00 67.75 102 PRO A N 1
ATOM 813 C CA . PRO A 1 102 ? -29.254 -8.413 -8.298 1.00 67.75 102 PRO A CA 1
ATOM 814 C C . PRO A 1 102 ? -30.041 -9.309 -7.322 1.00 67.75 102 PRO A C 1
ATOM 816 O O . PRO A 1 102 ? -31.268 -9.260 -7.336 1.00 67.75 102 PRO A O 1
ATOM 819 N N . GLU A 1 103 ? -29.366 -10.068 -6.449 1.00 70.38 103 GLU A N 1
ATOM 820 C CA . GLU A 1 103 ? -29.977 -10.852 -5.362 1.00 70.38 103 GLU A CA 1
ATOM 821 C C . GLU A 1 103 ? -29.229 -10.597 -4.038 1.00 70.38 103 GLU A C 1
ATOM 823 O O . GLU A 1 103 ? -28.268 -11.298 -3.715 1.00 70.38 103 GLU A O 1
ATOM 828 N N . PRO A 1 104 ? -29.610 -9.558 -3.276 1.00 63.12 104 PRO A N 1
ATOM 829 C CA . PRO A 1 104 ? -28.910 -9.188 -2.053 1.00 63.12 104 PRO A CA 1
ATOM 830 C C . PRO A 1 104 ? -29.250 -10.138 -0.897 1.00 63.12 104 PRO A C 1
ATOM 832 O O . PRO A 1 104 ? -30.346 -10.079 -0.338 1.00 63.12 104 PRO A O 1
ATOM 835 N N . ASP A 1 105 ? -28.287 -10.954 -0.467 1.00 64.06 105 ASP A N 1
ATOM 836 C CA . ASP A 1 105 ? -28.356 -11.625 0.835 1.00 64.06 105 ASP A CA 1
ATOM 837 C C . ASP A 1 105 ? -27.930 -10.647 1.944 1.00 64.06 105 ASP A C 1
ATOM 839 O O . ASP A 1 105 ? -26.753 -10.492 2.271 1.00 64.06 105 ASP A O 1
ATOM 843 N N . LEU A 1 106 ? -28.908 -9.936 2.509 1.00 66.75 106 LEU A N 1
ATOM 844 C CA . LEU A 1 106 ? -28.734 -8.960 3.595 1.00 66.75 106 LEU A CA 1
ATOM 845 C C . LEU A 1 106 ? -28.583 -9.628 4.975 1.00 66.75 106 LEU A C 1
ATOM 847 O O . LEU A 1 106 ? -29.063 -9.118 5.990 1.00 66.75 106 LEU A O 1
ATOM 851 N N . SER A 1 107 ? -27.915 -10.779 5.031 1.00 77.50 107 SER A N 1
ATOM 852 C CA . SER A 1 107 ? -27.645 -11.481 6.278 1.00 77.50 107 SER A CA 1
ATOM 853 C C . SER A 1 107 ? -26.633 -10.712 7.133 1.00 77.50 107 SER A C 1
ATOM 855 O O . SER A 1 107 ? -25.425 -10.696 6.872 1.00 77.50 107 SER A O 1
ATOM 857 N N . TRP A 1 108 ? -27.128 -10.103 8.212 1.00 77.88 108 TRP A N 1
ATOM 858 C CA . TRP A 1 108 ? -26.288 -9.513 9.257 1.00 77.88 108 TRP A CA 1
ATOM 859 C C . TRP A 1 108 ? -25.397 -10.550 9.953 1.00 77.88 108 TRP A C 1
ATOM 861 O O . TRP A 1 108 ? -24.339 -10.195 10.462 1.00 77.88 108 TRP A O 1
ATOM 871 N N . GLU A 1 109 ? -25.760 -11.833 9.902 1.00 77.06 109 GLU A N 1
ATOM 872 C CA . GLU A 1 109 ? -24.912 -12.923 10.388 1.00 77.06 109 GLU A CA 1
ATOM 873 C C . GLU A 1 109 ? -23.618 -13.034 9.561 1.00 77.06 109 GLU A C 1
ATOM 875 O O . GLU A 1 109 ? -22.530 -13.182 10.117 1.00 77.06 109 GLU A O 1
ATOM 880 N N . THR A 1 110 ? -23.701 -12.856 8.238 1.00 76.88 110 THR A N 1
ATOM 881 C CA . THR A 1 110 ? -22.519 -12.829 7.357 1.00 76.88 110 THR A CA 1
ATOM 882 C C . THR A 1 110 ? -21.637 -11.612 7.637 1.00 76.88 110 THR A C 1
ATOM 884 O O . THR A 1 110 ? -20.407 -11.722 7.637 1.00 76.88 110 THR A O 1
ATOM 887 N N . PHE A 1 111 ? -22.247 -10.460 7.932 1.00 76.69 111 PHE A N 1
ATOM 888 C CA . PHE A 1 111 ? -21.522 -9.261 8.359 1.00 76.69 111 PHE A CA 1
ATOM 889 C C . PHE A 1 111 ? -20.770 -9.492 9.680 1.00 76.69 111 PHE A C 1
ATOM 891 O O . PHE A 1 111 ? -19.572 -9.205 9.763 1.00 76.69 111 PHE A O 1
ATOM 898 N N . ASP A 1 112 ? -21.438 -10.057 10.688 1.00 77.31 112 ASP A N 1
ATOM 899 C CA . ASP A 1 112 ? -20.838 -10.345 11.995 1.00 77.31 112 ASP A CA 1
ATOM 900 C C . ASP A 1 112 ? -19.706 -11.379 11.904 1.00 77.31 112 ASP A C 1
ATOM 902 O O . ASP A 1 112 ? -18.694 -11.244 12.591 1.00 77.31 112 ASP A O 1
ATOM 906 N N . GLN A 1 113 ? -19.833 -12.387 11.037 1.00 80.88 113 GLN A N 1
ATOM 907 C CA . GLN A 1 113 ? -18.809 -13.422 10.874 1.00 80.88 113 GLN A CA 1
ATOM 908 C C . GLN A 1 113 ? -17.598 -12.958 10.054 1.00 80.88 113 GLN A C 1
ATOM 910 O O . GLN A 1 113 ? -16.478 -13.389 10.330 1.00 80.88 113 GLN A O 1
ATOM 915 N N . ARG A 1 114 ? -17.796 -12.111 9.032 1.00 76.12 114 ARG A N 1
ATOM 916 C CA . ARG A 1 114 ? -16.737 -11.779 8.058 1.00 76.12 114 ARG A CA 1
ATOM 917 C C . ARG A 1 114 ? -16.188 -10.365 8.184 1.00 76.12 114 ARG A C 1
ATOM 919 O O . ARG A 1 114 ? -14.986 -10.184 8.038 1.00 76.12 114 ARG A O 1
ATOM 926 N N . VAL A 1 115 ? -17.034 -9.370 8.442 1.00 77.00 115 VAL A N 1
ATOM 927 C CA . VAL A 1 115 ? -16.653 -7.947 8.383 1.00 77.00 115 VAL A CA 1
ATOM 928 C C . VAL A 1 115 ? -16.291 -7.410 9.761 1.00 77.00 115 VAL A C 1
ATOM 930 O O . VAL A 1 115 ? -15.255 -6.768 9.925 1.00 77.00 115 VAL A O 1
ATOM 933 N N . ARG A 1 116 ? -17.092 -7.718 10.786 1.00 77.38 116 ARG A N 1
ATOM 934 C CA . ARG A 1 116 ? -16.862 -7.229 12.154 1.00 77.38 116 ARG A CA 1
ATOM 935 C C . ARG A 1 116 ? -15.486 -7.600 12.741 1.00 77.38 116 ARG A C 1
ATOM 937 O O . ARG A 1 116 ? -14.879 -6.730 13.369 1.00 77.38 116 ARG A O 1
ATOM 944 N N . PRO A 1 117 ? -14.926 -8.808 12.517 1.00 79.81 117 PRO A N 1
ATOM 945 C CA . PRO A 1 117 ? -13.574 -9.130 12.974 1.00 79.81 117 PRO A CA 1
ATOM 946 C C . PRO A 1 117 ? -12.487 -8.307 12.272 1.00 79.81 117 PRO A C 1
ATOM 948 O O . PRO A 1 117 ? -11.443 -8.045 12.866 1.00 79.81 117 PRO A O 1
ATOM 951 N N . LEU A 1 118 ? -12.716 -7.893 11.021 1.00 73.19 118 LEU A N 1
ATOM 952 C CA . LEU A 1 118 ? -11.773 -7.068 10.265 1.00 73.19 118 LEU A CA 1
ATOM 953 C C . LEU A 1 118 ? -11.748 -5.635 10.801 1.00 73.19 118 LEU A C 1
ATOM 955 O O . LEU A 1 118 ? -10.667 -5.098 11.008 1.00 73.19 118 LEU A O 1
ATOM 959 N N . VAL A 1 119 ? -12.913 -5.068 11.132 1.00 77.06 119 VAL A N 1
ATOM 960 C CA . VAL A 1 119 ? -13.019 -3.754 11.797 1.00 77.06 119 VAL A CA 1
ATOM 961 C C . VAL A 1 119 ? -12.246 -3.745 13.117 1.00 77.06 119 VAL A C 1
ATOM 963 O O . VAL A 1 119 ? -11.462 -2.837 13.369 1.00 77.06 119 VAL A O 1
ATOM 966 N N . ALA A 1 120 ? -12.405 -4.788 13.941 1.00 73.38 120 ALA A N 1
ATOM 967 C CA . ALA A 1 120 ? -11.681 -4.898 15.207 1.00 73.38 120 ALA A CA 1
ATOM 968 C C . ALA A 1 120 ? -10.156 -4.964 15.003 1.00 73.38 120 ALA A C 1
ATOM 970 O O . ALA A 1 120 ? -9.411 -4.289 15.706 1.00 73.38 120 ALA A O 1
ATOM 971 N N . LYS A 1 121 ? -9.679 -5.734 14.016 1.00 71.69 121 LYS A N 1
ATOM 972 C CA . LYS A 1 121 ? -8.245 -5.820 13.693 1.00 71.69 121 LYS A CA 1
ATOM 973 C C . LYS A 1 121 ? -7.671 -4.495 13.189 1.00 71.69 121 LYS A C 1
ATOM 975 O O . LYS A 1 121 ? -6.577 -4.128 13.602 1.00 71.69 121 LYS A O 1
ATOM 980 N N . VAL A 1 122 ? -8.399 -3.784 12.329 1.00 69.19 122 VAL A N 1
ATOM 981 C CA . VAL A 1 122 ? -7.983 -2.477 11.795 1.00 69.19 122 VAL A CA 1
ATOM 982 C C . VAL A 1 122 ? -7.943 -1.429 12.910 1.00 69.19 122 VAL A C 1
ATOM 984 O O . VAL A 1 122 ? -6.960 -0.703 13.028 1.00 69.19 122 VAL A O 1
ATOM 987 N N . ALA A 1 123 ? -8.956 -1.402 13.780 1.00 65.38 123 ALA A N 1
ATOM 988 C CA . ALA A 1 123 ? -8.991 -0.513 14.938 1.00 65.38 123 ALA A CA 1
ATOM 989 C C . ALA A 1 123 ? -7.821 -0.772 15.907 1.00 65.38 123 ALA A C 1
ATOM 991 O O . ALA A 1 123 ? -7.161 0.176 16.324 1.00 65.38 123 ALA A O 1
ATOM 992 N N . HIS A 1 124 ? -7.514 -2.040 16.214 1.00 63.09 124 HIS A N 1
ATOM 993 C CA . HIS A 1 124 ? -6.369 -2.402 17.059 1.00 63.09 124 HIS A CA 1
ATOM 994 C C . HIS A 1 124 ? -5.018 -2.079 16.408 1.00 63.09 124 HIS A C 1
ATOM 996 O O . HIS A 1 124 ? -4.139 -1.544 17.072 1.00 63.09 124 HIS A O 1
ATOM 1002 N N . SER A 1 125 ? -4.860 -2.339 15.107 1.00 60.97 125 SER A N 1
ATOM 1003 C CA . SER A 1 125 ? -3.634 -1.992 14.378 1.00 60.97 125 SER A CA 1
ATOM 1004 C C . SER A 1 125 ? -3.385 -0.485 14.370 1.00 60.97 125 SER A C 1
ATOM 1006 O O . SER A 1 125 ? -2.241 -0.055 14.482 1.00 60.97 125 SER A O 1
ATOM 1008 N N . LYS A 1 126 ? -4.441 0.321 14.229 1.00 61.06 126 LYS A N 1
ATOM 1009 C CA . LYS A 1 126 ? -4.332 1.779 14.254 1.00 61.06 126 LYS A CA 1
ATOM 1010 C C . LYS A 1 126 ? -3.954 2.292 15.645 1.00 61.06 126 LYS A C 1
ATOM 1012 O O . LYS A 1 126 ? -3.075 3.138 15.738 1.00 61.06 126 LYS A O 1
ATOM 1017 N N . ASP A 1 127 ? -4.539 1.730 16.702 1.00 66.31 127 ASP A N 1
ATOM 1018 C CA . ASP A 1 127 ? -4.212 2.067 18.096 1.00 66.31 127 ASP A CA 1
ATOM 1019 C C . ASP A 1 127 ? -2.757 1.692 18.451 1.00 66.31 127 ASP A C 1
ATOM 1021 O O . ASP A 1 127 ? -2.030 2.490 19.039 1.00 66.31 127 ASP A O 1
ATOM 1025 N N . ASP A 1 128 ? -2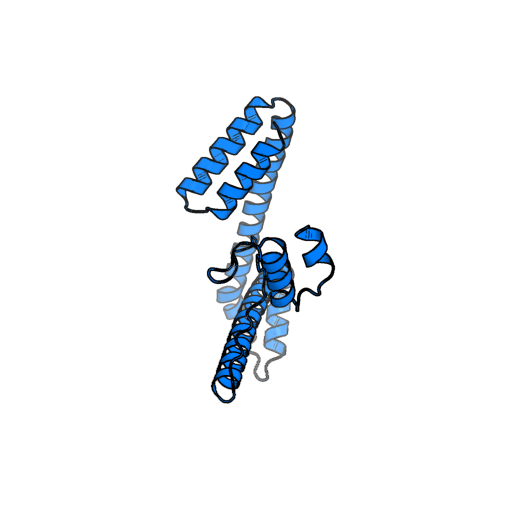.268 0.529 18.004 1.00 62.25 128 ASP A N 1
ATOM 1026 C CA . ASP A 1 128 ? -0.879 0.104 18.232 1.00 62.25 128 ASP A CA 1
ATOM 1027 C C . ASP A 1 128 ? 0.141 0.954 17.451 1.00 62.25 128 ASP A C 1
ATOM 1029 O O . ASP A 1 128 ? 1.191 1.314 17.994 1.00 62.25 128 ASP A O 1
ATOM 1033 N N . VAL A 1 129 ? -0.168 1.330 16.204 1.00 63.44 129 VAL A N 1
ATOM 1034 C CA . VAL A 1 129 ? 0.678 2.224 15.391 1.00 63.44 129 VAL A CA 1
ATOM 1035 C C . VAL A 1 129 ? 0.670 3.647 15.950 1.00 63.44 129 VAL A C 1
ATOM 1037 O O . VAL A 1 129 ? 1.734 4.250 16.090 1.00 63.44 129 VAL A O 1
ATOM 1040 N N . GLU A 1 130 ? -0.492 4.184 16.333 1.00 63.12 130 GLU A N 1
ATOM 1041 C CA . GLU A 1 130 ? -0.605 5.505 16.965 1.00 63.12 130 GLU A CA 1
ATOM 1042 C C . GLU A 1 130 ? 0.117 5.545 18.315 1.00 63.12 130 GLU A C 1
ATOM 1044 O O . GLU A 1 130 ? 0.792 6.531 18.631 1.00 63.12 130 GLU A O 1
ATOM 1049 N N . ARG A 1 131 ? 0.045 4.459 19.091 1.00 56.91 131 ARG A N 1
ATOM 1050 C CA . ARG A 1 131 ? 0.771 4.301 20.351 1.00 56.91 131 ARG A CA 1
ATOM 1051 C C . ARG A 1 131 ? 2.277 4.217 20.133 1.00 56.91 131 ARG A C 1
ATOM 1053 O O . ARG A 1 131 ? 3.019 4.874 20.862 1.00 56.91 131 ARG A O 1
ATOM 1060 N N . LEU A 1 132 ? 2.740 3.459 19.140 1.00 62.69 132 LEU A N 1
ATOM 1061 C CA . LEU A 1 132 ? 4.158 3.392 18.782 1.00 62.69 132 LEU A CA 1
ATOM 1062 C C . LEU A 1 132 ? 4.672 4.760 18.315 1.00 62.69 132 LEU A C 1
ATOM 1064 O O . LEU A 1 132 ? 5.712 5.213 18.790 1.00 62.69 132 LEU A O 1
ATOM 1068 N N . ALA A 1 133 ? 3.914 5.456 17.464 1.00 63.03 133 ALA A N 1
ATOM 1069 C CA . ALA A 1 133 ? 4.232 6.808 17.018 1.00 63.03 133 ALA A CA 1
ATOM 1070 C C . ALA A 1 133 ? 4.303 7.792 18.198 1.00 63.03 133 ALA A C 1
ATOM 1072 O O . ALA A 1 133 ? 5.263 8.553 18.294 1.00 63.03 133 ALA A O 1
ATOM 1073 N N . HIS A 1 134 ? 3.361 7.735 19.149 1.00 56.53 134 HIS A N 1
ATOM 1074 C CA . HIS A 1 134 ? 3.404 8.548 20.371 1.00 56.53 134 HIS A CA 1
ATOM 1075 C C . HIS A 1 134 ? 4.612 8.226 21.254 1.00 56.53 134 HIS A C 1
ATOM 1077 O O . HIS A 1 134 ? 5.221 9.139 21.809 1.00 56.53 134 HIS A O 1
ATOM 1083 N N . ILE A 1 135 ? 4.981 6.949 21.390 1.00 65.19 135 ILE A N 1
ATOM 1084 C CA . ILE A 1 135 ? 6.166 6.534 22.153 1.00 65.19 135 ILE A CA 1
ATOM 1085 C C . ILE A 1 135 ? 7.438 7.074 21.495 1.00 65.19 135 ILE A C 1
ATOM 1087 O O . ILE A 1 135 ? 8.278 7.646 22.188 1.00 65.19 135 ILE A O 1
ATOM 1091 N N . LEU A 1 136 ? 7.567 6.940 20.173 1.00 63.22 136 LEU A N 1
ATOM 1092 C CA . LEU A 1 136 ? 8.712 7.454 19.420 1.00 63.22 136 LEU A CA 1
ATOM 1093 C C . LEU A 1 136 ? 8.780 8.985 19.478 1.00 63.22 136 LEU A C 1
ATOM 1095 O O . LEU A 1 136 ? 9.853 9.531 19.712 1.00 63.22 136 LEU A O 1
ATOM 1099 N N . LEU A 1 137 ? 7.647 9.680 19.366 1.00 63.41 137 LEU A N 1
ATOM 1100 C CA . LEU A 1 137 ? 7.578 11.143 19.441 1.00 63.41 137 LEU A CA 1
ATOM 1101 C C . LEU A 1 137 ? 7.867 11.675 20.858 1.00 63.41 137 LEU A C 1
ATOM 1103 O O . LEU A 1 137 ? 8.524 12.699 21.037 1.00 63.41 137 LEU A O 1
ATOM 1107 N N . ALA A 1 138 ? 7.437 10.953 21.894 1.00 60.88 138 ALA A N 1
ATOM 1108 C CA . ALA A 1 138 ? 7.815 11.252 23.273 1.00 60.88 138 ALA A CA 1
ATOM 1109 C C . ALA A 1 138 ? 9.301 10.957 23.544 1.00 60.88 138 ALA A C 1
ATOM 1111 O O . ALA A 1 138 ? 9.925 11.633 24.36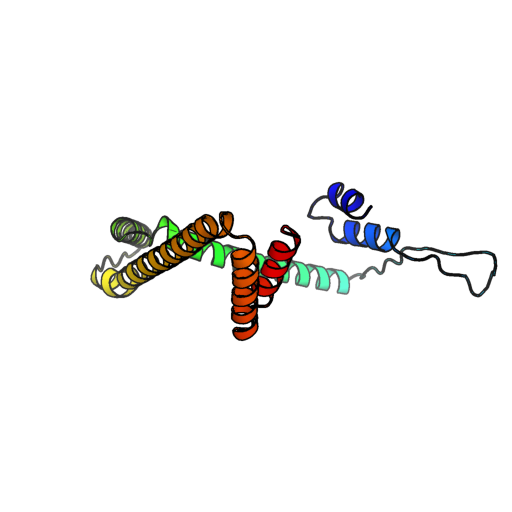4 1.00 60.88 138 ALA A O 1
ATOM 1112 N N . ALA A 1 139 ? 9.879 9.954 22.875 1.00 60.88 139 ALA A N 1
ATOM 1113 C CA . ALA A 1 139 ? 11.302 9.648 22.959 1.00 60.88 139 ALA A CA 1
ATOM 1114 C C . ALA A 1 139 ? 12.146 10.731 22.274 1.00 60.88 139 ALA A C 1
ATOM 1116 O O . ALA A 1 139 ? 13.107 11.202 22.878 1.00 60.88 139 ALA A O 1
ATOM 1117 N N . THR A 1 140 ? 11.757 11.200 21.084 1.00 61.28 140 THR A N 1
ATOM 1118 C CA . THR A 1 140 ? 12.462 12.288 20.387 1.00 61.28 140 THR A CA 1
ATOM 1119 C C . THR A 1 140 ? 12.418 13.599 21.172 1.00 61.28 140 THR A C 1
ATOM 1121 O O . THR A 1 140 ? 13.444 14.265 21.284 1.00 61.28 140 THR A O 1
ATOM 1124 N N . GLY A 1 141 ? 11.290 13.926 21.817 1.00 54.81 141 GLY A N 1
ATOM 1125 C CA . GLY A 1 141 ? 11.186 15.090 22.709 1.00 54.81 141 GLY A CA 1
ATOM 1126 C C . GLY A 1 141 ? 12.094 15.024 23.947 1.00 54.81 141 GLY A C 1
ATOM 1127 O O . GLY A 1 141 ? 12.535 16.055 24.439 1.00 54.81 141 GLY A O 1
ATOM 1128 N N . ARG A 1 142 ? 12.425 13.822 24.437 1.00 56.06 142 ARG A N 1
ATOM 1129 C CA . ARG A 1 142 ? 13.421 13.634 25.511 1.00 56.06 142 ARG A CA 1
ATOM 1130 C C . ARG A 1 142 ? 14.860 13.611 24.992 1.00 56.06 142 ARG A C 1
ATOM 1132 O O . ARG A 1 142 ? 15.787 13.893 25.739 1.00 56.06 142 ARG A O 1
ATOM 1139 N N . MET A 1 143 ? 15.059 13.274 23.720 1.00 56.06 143 MET A N 1
ATOM 1140 C CA . MET A 1 143 ? 16.378 13.209 23.081 1.00 56.06 143 MET A CA 1
ATOM 1141 C C . MET A 1 143 ? 16.916 14.580 22.675 1.00 56.06 143 MET A C 1
ATOM 1143 O O . MET A 1 143 ? 18.130 14.747 22.630 1.00 56.06 143 MET A O 1
ATOM 1147 N N . SER A 1 144 ? 16.058 15.587 22.473 1.00 53.78 144 SER A N 1
ATOM 1148 C CA . SER A 1 144 ? 16.512 16.974 22.282 1.00 53.78 144 SER A CA 1
ATOM 1149 C C . SER A 1 144 ? 17.238 17.558 23.502 1.00 53.78 144 SER A C 1
ATOM 1151 O O . SER A 1 144 ? 17.901 18.584 23.379 1.00 53.78 144 SER A O 1
ATOM 1153 N N . GLU A 1 145 ? 17.120 16.922 24.671 1.00 58.72 145 GLU A N 1
ATOM 1154 C CA . GLU A 1 145 ? 17.774 17.341 25.916 1.00 58.72 145 GLU A CA 1
ATOM 1155 C C . GLU A 1 145 ? 19.157 16.684 26.121 1.00 58.72 145 GLU A C 1
ATOM 1157 O O . GLU A 1 145 ? 19.978 17.225 26.861 1.00 58.72 145 GLU A O 1
ATOM 1162 N N . ASP A 1 146 ? 19.449 15.559 25.449 1.00 66.31 146 ASP A N 1
ATOM 1163 C CA . ASP A 1 146 ? 20.736 14.844 25.517 1.00 66.31 146 ASP A CA 1
ATOM 1164 C C . ASP A 1 146 ? 21.091 14.189 24.157 1.00 66.31 146 ASP A C 1
ATOM 1166 O O . ASP A 1 146 ? 20.598 13.098 23.836 1.00 66.31 146 ASP A O 1
ATOM 1170 N N . PRO A 1 147 ? 22.001 14.799 23.370 1.00 62.16 147 PRO A N 1
ATOM 1171 C CA . PRO A 1 147 ? 22.438 14.286 22.067 1.00 62.16 147 PRO A CA 1
ATOM 1172 C C . PRO A 1 147 ? 23.033 12.868 22.119 1.00 62.16 147 PRO A C 1
ATOM 1174 O O . PRO A 1 147 ? 22.986 12.126 21.135 1.00 62.16 147 PRO A O 1
ATOM 1177 N N . GLY A 1 148 ? 23.572 12.453 23.272 1.00 67.31 148 GLY A N 1
ATOM 1178 C CA . GLY A 1 148 ? 24.129 11.115 23.462 1.00 67.31 148 GLY A CA 1
ATOM 1179 C C . GLY A 1 148 ? 23.066 10.012 23.501 1.00 67.31 148 GLY A C 1
ATOM 1180 O O . GLY A 1 148 ? 23.373 8.852 23.212 1.00 67.31 148 GLY A O 1
ATOM 1181 N N . LEU A 1 149 ? 21.814 10.346 23.831 1.00 65.50 149 LEU A N 1
ATOM 1182 C CA . LEU A 1 149 ? 20.691 9.404 23.808 1.00 65.50 149 LEU A CA 1
ATOM 1183 C C . LEU A 1 149 ? 20.159 9.173 22.392 1.00 65.50 149 LEU A C 1
ATOM 1185 O O . LEU A 1 149 ? 19.733 8.059 22.085 1.00 65.50 149 LEU A O 1
ATOM 1189 N N . GLN A 1 150 ? 20.244 10.179 21.521 1.00 64.94 150 GLN A N 1
ATOM 1190 C CA . GLN A 1 150 ? 19.813 10.069 20.129 1.00 64.94 150 GLN A CA 1
ATOM 1191 C C . GLN A 1 150 ? 20.662 9.052 19.354 1.00 64.94 150 GLN A C 1
ATOM 1193 O O . GLN A 1 150 ? 20.121 8.147 18.721 1.00 64.94 150 GLN A O 1
ATOM 1198 N N . GLN A 1 151 ? 21.989 9.128 19.486 1.00 72.62 151 GLN A N 1
ATOM 1199 C CA . GLN A 1 151 ? 22.911 8.179 18.848 1.00 72.62 151 GLN A CA 1
ATOM 1200 C C . GLN A 1 151 ? 22.722 6.742 19.364 1.00 72.62 151 GLN A C 1
ATOM 1202 O O . GLN A 1 151 ? 22.772 5.783 18.595 1.00 72.62 151 GLN A O 1
ATOM 1207 N N . LYS A 1 152 ? 22.430 6.575 20.662 1.00 75.31 152 LYS A N 1
ATOM 1208 C CA . LYS A 1 152 ? 22.119 5.258 21.243 1.00 75.31 152 LYS A CA 1
ATOM 1209 C C . LYS A 1 152 ? 20.815 4.678 20.700 1.00 75.31 152 LYS A C 1
ATOM 1211 O O . LYS A 1 152 ? 20.765 3.478 20.454 1.00 75.31 152 LYS A O 1
ATOM 1216 N N . LEU A 1 153 ? 19.778 5.496 20.503 1.00 70.88 153 LEU A N 1
ATOM 1217 C CA . LEU A 1 153 ? 18.518 5.024 19.927 1.00 70.88 153 LEU A CA 1
ATOM 1218 C C . LEU A 1 153 ? 18.695 4.599 18.468 1.00 70.88 153 LEU A C 1
ATOM 1220 O O . LEU A 1 153 ? 18.234 3.521 18.111 1.00 70.88 153 LEU A O 1
ATOM 1224 N N . ILE A 1 154 ? 19.376 5.411 17.652 1.00 76.62 154 ILE A N 1
ATOM 1225 C CA . ILE A 1 154 ? 19.658 5.089 16.243 1.00 76.62 154 ILE A CA 1
ATOM 1226 C C . ILE A 1 154 ? 20.398 3.752 16.153 1.00 76.62 154 ILE A C 1
ATOM 1228 O O . ILE A 1 154 ? 20.001 2.874 15.391 1.00 76.62 154 ILE A O 1
ATOM 1232 N N . TRP A 1 155 ? 21.405 3.553 17.006 1.00 78.31 155 TRP A N 1
ATOM 1233 C CA . TRP A 1 155 ? 22.135 2.291 17.077 1.00 78.31 155 TRP A CA 1
ATOM 1234 C C . TRP A 1 155 ? 21.242 1.104 17.475 1.00 78.31 155 TRP A C 1
ATOM 1236 O O . TRP A 1 155 ? 21.293 0.060 16.829 1.00 78.31 155 TRP A O 1
ATOM 1246 N N . VAL A 1 156 ? 20.387 1.253 18.495 1.00 78.88 156 VAL A N 1
ATOM 1247 C CA . VAL A 1 156 ? 19.458 0.187 18.918 1.00 78.88 156 VAL A CA 1
ATOM 1248 C C . VAL A 1 156 ? 18.448 -0.147 17.817 1.00 78.88 156 VAL A C 1
ATOM 1250 O O . VAL A 1 156 ? 18.239 -1.326 17.543 1.00 78.88 156 VAL A O 1
ATOM 1253 N N . LEU A 1 157 ? 17.858 0.864 17.171 1.00 76.06 157 LEU A N 1
ATOM 1254 C CA . LEU A 1 157 ? 16.886 0.682 16.089 1.00 76.06 157 LEU A CA 1
ATOM 1255 C C . LEU A 1 157 ? 17.510 -0.057 14.904 1.00 76.06 157 LEU A C 1
ATOM 1257 O O . LEU A 1 157 ? 16.948 -1.044 14.431 1.00 76.06 157 LEU A O 1
ATOM 1261 N N . ARG A 1 158 ? 18.715 0.351 14.501 1.00 79.19 158 ARG A N 1
ATOM 1262 C CA . ARG A 1 158 ? 19.488 -0.327 13.460 1.00 79.19 158 ARG A CA 1
ATOM 1263 C C . ARG A 1 158 ? 19.709 -1.802 13.787 1.00 79.19 158 ARG A C 1
ATOM 1265 O O . ARG A 1 158 ? 19.394 -2.659 12.970 1.00 79.19 158 ARG A O 1
ATOM 1272 N N . GLN A 1 159 ? 20.199 -2.105 14.991 1.00 79.50 159 GLN A N 1
ATOM 1273 C CA . GLN A 1 159 ? 20.437 -3.490 15.413 1.00 79.50 159 GLN A CA 1
ATOM 1274 C C . GLN A 1 159 ? 19.147 -4.315 15.443 1.00 79.50 159 GLN A C 1
ATOM 1276 O O . GLN A 1 159 ? 19.158 -5.486 15.071 1.00 79.50 159 GLN A O 1
ATOM 1281 N N . SER A 1 160 ? 18.021 -3.717 15.840 1.00 75.00 160 SER A N 1
ATOM 1282 C CA . SER A 1 160 ? 16.732 -4.405 15.774 1.00 75.00 160 SER A CA 1
ATOM 1283 C C . SER A 1 160 ? 16.234 -4.640 14.346 1.00 75.00 160 SER A C 1
ATOM 1285 O O . SER A 1 160 ? 15.656 -5.693 14.100 1.00 75.00 160 SER A O 1
ATOM 1287 N N . PHE A 1 161 ? 16.473 -3.726 13.400 1.00 80.50 161 PHE A N 1
ATOM 1288 C CA . PHE A 1 161 ? 16.072 -3.915 11.999 1.00 80.50 161 PHE A CA 1
ATOM 1289 C C . PHE A 1 161 ? 16.959 -4.931 11.271 1.00 80.50 161 PHE A C 1
ATOM 1291 O O . PHE A 1 161 ? 16.441 -5.782 10.550 1.00 80.50 161 PHE A O 1
ATOM 1298 N N . GLU A 1 162 ? 18.270 -4.920 11.534 1.00 77.19 162 GLU A N 1
ATOM 1299 C CA . GLU A 1 162 ? 19.206 -5.934 11.028 1.00 77.19 162 GLU A CA 1
ATOM 1300 C C . GLU A 1 162 ? 18.838 -7.343 11.534 1.00 77.19 162 GLU A C 1
ATOM 1302 O O . GLU A 1 162 ? 18.919 -8.309 10.778 1.00 77.19 162 GLU A O 1
ATOM 1307 N N . LEU A 1 163 ? 18.367 -7.469 12.782 1.00 76.38 163 LEU A N 1
ATOM 1308 C CA . LEU A 1 163 ? 17.963 -8.751 13.375 1.00 76.38 163 LEU A CA 1
ATOM 1309 C C . LEU A 1 163 ? 16.728 -9.380 12.705 1.00 76.38 163 LEU A C 1
ATOM 1311 O O . LEU A 1 163 ? 16.577 -10.600 12.735 1.00 76.38 163 LEU A O 1
ATOM 1315 N N . VAL A 1 164 ? 15.839 -8.563 12.136 1.00 79.00 164 VAL A N 1
ATOM 1316 C CA . VAL A 1 164 ? 14.576 -9.006 11.509 1.00 79.00 164 VAL A CA 1
ATOM 1317 C C . VAL A 1 164 ? 14.678 -8.994 9.972 1.00 79.00 164 VAL A C 1
ATOM 1319 O O . VAL A 1 164 ? 13.687 -9.201 9.282 1.00 79.00 164 VAL A O 1
ATOM 1322 N N . GLU A 1 165 ? 15.885 -8.798 9.428 1.00 81.88 165 GLU A N 1
ATOM 1323 C CA . GLU A 1 165 ? 16.171 -8.749 7.984 1.00 81.88 165 GLU A CA 1
ATOM 1324 C C . GLU A 1 165 ? 15.418 -7.627 7.230 1.00 81.88 165 GLU A C 1
ATOM 1326 O O . GLU A 1 165 ? 15.161 -7.728 6.032 1.00 81.88 165 GLU A O 1
ATOM 1331 N N . TRP A 1 166 ? 15.087 -6.522 7.911 1.00 83.88 166 TRP A N 1
ATOM 1332 C CA . TRP A 1 166 ? 14.466 -5.330 7.310 1.00 83.88 166 TRP A CA 1
ATOM 1333 C C . TRP A 1 166 ? 15.536 -4.323 6.881 1.00 83.88 166 TRP A C 1
ATOM 1335 O O . TRP A 1 166 ? 15.799 -3.320 7.550 1.00 83.88 166 TRP A O 1
ATOM 1345 N N . SER A 1 167 ? 16.218 -4.646 5.781 1.00 75.50 167 SER A N 1
ATOM 1346 C CA . SER A 1 167 ? 17.388 -3.905 5.291 1.00 75.50 167 SER A CA 1
ATOM 1347 C C . SER A 1 167 ? 17.076 -2.471 4.859 1.00 75.50 167 SER A C 1
ATOM 1349 O O . SER A 1 167 ? 17.902 -1.585 5.047 1.00 75.50 167 SER A O 1
ATOM 1351 N N . ASP A 1 168 ? 15.879 -2.231 4.333 1.00 73.69 168 ASP A N 1
ATOM 1352 C CA . ASP A 1 168 ? 15.383 -0.911 3.938 1.00 73.69 168 ASP A CA 1
ATOM 1353 C C . ASP A 1 168 ? 15.282 0.051 5.133 1.00 73.69 168 ASP A C 1
ATOM 1355 O O . ASP A 1 168 ? 15.760 1.183 5.078 1.00 73.69 168 ASP A O 1
ATOM 1359 N N . LEU A 1 169 ? 14.736 -0.415 6.257 1.00 73.06 169 LEU A N 1
ATOM 1360 C CA . LEU A 1 169 ? 14.608 0.393 7.473 1.00 73.06 169 LEU A CA 1
ATOM 1361 C C . LEU A 1 169 ? 15.948 0.593 8.191 1.00 73.06 169 LEU A C 1
ATOM 1363 O O . LEU A 1 169 ? 16.167 1.640 8.802 1.00 73.06 169 LEU A O 1
ATOM 1367 N N . ALA A 1 170 ? 16.864 -0.375 8.097 1.00 72.19 170 ALA A N 1
ATOM 1368 C CA . ALA A 1 170 ? 18.225 -0.226 8.604 1.00 72.19 170 ALA A CA 1
ATOM 1369 C C . ALA A 1 170 ? 18.995 0.870 7.842 1.00 72.19 170 ALA A C 1
ATOM 1371 O O . ALA A 1 170 ? 19.628 1.718 8.472 1.00 72.19 170 ALA A O 1
ATOM 1372 N N . GLU A 1 171 ? 18.878 0.927 6.513 1.00 75.19 171 GLU A N 1
ATOM 1373 C CA . GLU A 1 171 ? 19.498 1.981 5.697 1.00 75.19 171 GLU A CA 1
ATOM 1374 C C . GLU A 1 171 ? 18.960 3.379 6.050 1.00 75.19 171 GLU A C 1
ATOM 1376 O O . GLU A 1 171 ? 19.736 4.322 6.205 1.00 75.19 171 GLU A O 1
ATOM 1381 N N . MET A 1 172 ? 17.654 3.513 6.308 1.00 73.81 172 MET A N 1
ATOM 1382 C CA . MET A 1 172 ? 17.059 4.789 6.738 1.00 73.81 172 MET A CA 1
ATOM 1383 C C . MET A 1 172 ? 17.593 5.289 8.092 1.00 73.81 172 MET A C 1
ATOM 1385 O O . MET A 1 172 ? 17.641 6.498 8.338 1.00 73.81 172 MET A O 1
ATOM 1389 N N . THR A 1 173 ? 18.024 4.392 8.988 1.00 70.50 173 THR A N 1
ATOM 1390 C CA . THR A 1 173 ? 18.651 4.808 10.257 1.00 70.50 173 THR A CA 1
ATOM 1391 C C . THR A 1 173 ? 20.049 5.400 10.068 1.00 70.50 173 THR A C 1
ATOM 1393 O O . THR A 1 173 ? 20.450 6.268 10.849 1.00 70.50 173 THR A O 1
ATOM 1396 N N . ASP A 1 174 ? 20.757 5.020 9.002 1.00 70.06 174 ASP A N 1
ATOM 1397 C CA . ASP A 1 174 ? 22.079 5.564 8.677 1.00 70.06 174 ASP A CA 1
ATOM 1398 C C . ASP A 1 174 ? 21.983 7.002 8.146 1.00 70.06 174 ASP A C 1
ATOM 1400 O O . ASP A 1 174 ? 22.816 7.849 8.485 1.00 70.06 174 ASP A O 1
ATOM 1404 N N . GLU A 1 175 ? 20.919 7.321 7.406 1.00 69.50 175 GLU A N 1
ATOM 1405 C CA . GLU A 1 175 ? 20.622 8.687 6.957 1.00 69.50 175 GLU A CA 1
ATOM 1406 C C . GLU A 1 175 ? 20.308 9.627 8.135 1.00 69.50 175 GLU A C 1
ATOM 1408 O O . GLU A 1 175 ? 20.755 10.777 8.161 1.00 69.50 175 GLU A O 1
ATOM 1413 N N . LEU A 1 176 ? 19.599 9.127 9.155 1.00 62.59 176 LEU A N 1
ATOM 1414 C CA . LEU A 1 176 ? 19.293 9.871 10.385 1.00 62.59 176 LEU A CA 1
ATOM 1415 C C . LEU A 1 176 ? 20.540 10.128 11.248 1.00 62.59 176 LEU A C 1
ATOM 1417 O O . LEU A 1 176 ? 20.659 11.189 11.868 1.00 62.59 176 LEU A O 1
ATOM 1421 N N . GLY A 1 177 ? 21.488 9.187 11.275 1.00 58.81 177 GLY A N 1
ATOM 1422 C CA . GLY A 1 177 ? 22.765 9.343 11.976 1.00 58.81 177 GLY A CA 1
ATOM 1423 C C . GLY A 1 177 ? 23.676 10.404 11.349 1.00 58.81 177 GLY A C 1
ATOM 1424 O O . GLY A 1 177 ? 24.347 11.140 12.070 1.00 58.81 177 GLY A O 1
ATOM 1425 N N . GLN A 1 178 ? 23.662 10.538 10.018 1.00 59.06 178 GLN A N 1
ATOM 1426 C CA . GLN A 1 178 ? 24.505 11.495 9.286 1.00 59.06 178 GLN A CA 1
ATOM 1427 C C . GLN A 1 178 ? 24.048 12.959 9.401 1.00 59.06 178 GLN A C 1
ATOM 1429 O O . GLN A 1 178 ? 24.860 13.859 9.210 1.00 59.06 178 GLN A O 1
ATOM 1434 N N . GLN A 1 179 ? 22.781 13.222 9.743 1.00 51.59 179 GLN A N 1
ATOM 1435 C CA . GLN A 1 179 ? 22.258 14.589 9.915 1.00 51.59 179 GLN A CA 1
ATOM 1436 C C . GLN A 1 179 ? 22.557 15.218 11.288 1.00 51.59 179 GLN A C 1
ATOM 1438 O O . GLN A 1 179 ? 22.261 16.394 11.493 1.00 51.59 179 GLN A O 1
ATOM 1443 N N . THR A 1 180 ? 23.122 14.458 12.231 1.00 48.34 180 THR A N 1
ATOM 1444 C CA . THR A 1 180 ? 23.389 14.911 13.613 1.00 48.34 180 THR A CA 1
ATOM 1445 C C . THR A 1 180 ? 24.870 14.954 13.995 1.00 48.34 180 THR A C 1
ATOM 1447 O O . THR A 1 180 ? 25.185 15.219 15.157 1.00 48.34 180 THR A O 1
ATOM 1450 N N . GLY A 1 181 ? 25.765 14.702 13.033 1.00 44.19 181 GLY A N 1
ATOM 1451 C CA . GLY A 1 181 ? 27.222 14.833 13.167 1.00 44.19 181 GLY A CA 1
ATOM 1452 C C . GLY A 1 181 ? 27.741 16.214 12.792 1.00 44.19 181 GLY A C 1
ATOM 1453 O O . GLY A 1 181 ? 27.198 16.808 11.835 1.00 44.19 181 GLY A O 1
#

Secondary structure (DSSP, 8-state):
-HHHHHTTS-TT-HHHHHHHHHHHHPPPEE-SS-TT-EE---------THHHHHHHHHHHHHHHHHHHHHHHHHHHHHIIIIISSSHHHHHHHHHHHHHTSSS----HHHHHHHTHHHHHHHHHHHHHHHHHHHHHHHHHHHHTT-HHHHHHHHHHHHHHHHHTT-HHHHHHHHHHHHTT-

Foldseek 3Di:
DLCVLVVVDDPVCVVVSVQVVCLVPDDWAADPVDRVDTDRDDDDDDDDDPVNVVVVVVVVVVVVVVVVVVVVVVVVVCCLPQQLCDPVSVLVVLCVVQVVDPDRPPDVVCCVVPRVVSSVVSNVVVVVVVVVVVVVVVQVVVCVVPVVSLVVVLVVQLVVCVVVVVVVSNVVSVVVVVVSD

Sequence (181 aa):
MARSITEKLLPEEVFEAEQQLTMALATWMPTPTYSDVEFRGRMSVSLTGPDLVRSERFSEARRAGRLETVLAEDAVVSLSEDHLSDITRASLWWLRQYLSQPEPDLSWETFDQRVRPLVAKVAHSKDDVERLAHILLAATGRMSEDPGLQQKLIWVLRQSFELVEWSDLAEMTDELGQQTG